Protein AF-A0AAV4BTM7-F1 (afdb_monomer_lite)

Foldseek 3Di:
DCPQDPLLVLLVVLLVLLLVLVLVCCVVVVPFPDDDPDDPVVSVVSSVVSNVVSVVLSVLLVVLSVLLALVSLVVNLVSLVVVLVVVVVCLPPVDPDPVVSVVVCVSCVSNNVSSVCSNVSSVVSSVVNVVVVRHHRPPPPVPVCPVVNVCVRPVVVVVCVVPPDPPPDD

Organism: NCBI:txid259542

InterPro domains:
  IPR026612 Receptor for retinol uptake STRA6-like [PF14752] (6-166)

Secondary structure (DSSP, 8-state):
--TTSHHHHHHHHHHHHHHHHHHHHHHHH---SS---S-HHHHHHHHHHHHHHHHHHTHHHHHHHHH--HHHHHHHHHHHHHHHHHHHHHHHHS-SSHHHHHHHHHHHHHHHHHHHHHHHHHHHHHHHHHHTT--S----------HHHHHHSHHHHHHHHHSSPP----

Radius of gyration: 22.09 Å; chains: 1; bounding box: 47×49×72 Å

Structure (mmCIF, N/CA/C/O backbone):
data_AF-A0AAV4BTM7-F1
#
_entry.id   AF-A0AAV4BTM7-F1
#
loop_
_atom_site.group_PDB
_atom_site.id
_atom_site.type_symbol
_atom_site.label_atom_id
_atom_site.label_alt_id
_atom_site.label_comp_id
_atom_site.label_asym_id
_atom_site.label_entity_id
_atom_site.label_seq_id
_atom_site.pdbx_PDB_ins_code
_atom_site.Cartn_x
_atom_site.Cartn_y
_atom_site.Cartn_z
_atom_site.occupancy
_atom_site.B_iso_or_equiv
_atom_site.auth_seq_id
_atom_site.auth_comp_id
_atom_site.auth_asym_id
_atom_site.auth_atom_id
_atom_site.pdbx_PDB_model_num
ATOM 1 N N . MET A 1 1 ? -1.076 6.261 -17.093 1.00 41.44 1 MET A N 1
ATOM 2 C CA . MET A 1 1 ? -1.612 5.290 -16.108 1.00 41.44 1 MET A CA 1
ATOM 3 C C . MET A 1 1 ? -1.362 3.891 -16.656 1.00 41.44 1 MET A C 1
ATOM 5 O O . MET A 1 1 ? -2.222 3.351 -17.338 1.00 41.44 1 MET A O 1
ATOM 9 N N . ASP A 1 2 ? -0.178 3.323 -16.411 1.00 44.19 2 ASP A N 1
ATOM 10 C CA . ASP A 1 2 ? 0.209 2.024 -16.981 1.00 44.19 2 ASP A CA 1
ATOM 11 C C . ASP A 1 2 ? -0.218 0.853 -16.081 1.00 44.19 2 ASP A C 1
ATOM 13 O O . ASP A 1 2 ? 0.552 0.221 -15.354 1.00 44.19 2 ASP A O 1
ATOM 17 N N . THR A 1 3 ? -1.516 0.552 -16.118 1.00 52.94 3 THR A N 1
ATOM 18 C CA . THR A 1 3 ? -2.104 -0.639 -15.475 1.00 52.94 3 THR A CA 1
ATOM 19 C C . THR A 1 3 ? -1.844 -1.924 -16.271 1.00 52.94 3 THR A C 1
ATOM 21 O O . THR A 1 3 ? -2.384 -2.986 -15.953 1.00 52.94 3 THR A O 1
ATOM 24 N N . LEU A 1 4 ? -1.044 -1.860 -17.336 1.00 54.12 4 LEU A N 1
ATOM 25 C CA . LEU A 1 4 ? -0.891 -2.947 -18.298 1.00 54.12 4 LEU A CA 1
ATOM 26 C C . LEU A 1 4 ? 0.015 -4.083 -17.796 1.00 54.12 4 LEU A C 1
ATOM 28 O O . LEU A 1 4 ? -0.171 -5.227 -18.211 1.00 54.12 4 LEU A O 1
ATOM 32 N N . THR A 1 5 ? 0.918 -3.832 -16.842 1.00 64.12 5 THR A N 1
ATOM 33 C CA . THR A 1 5 ? 1.805 -4.872 -16.295 1.00 64.12 5 THR A CA 1
ATOM 34 C C . THR A 1 5 ? 1.173 -5.636 -15.124 1.00 64.12 5 THR A C 1
ATOM 36 O O . THR A 1 5 ? 0.574 -5.077 -14.208 1.00 64.12 5 THR A O 1
ATOM 39 N N . ARG A 1 6 ? 1.313 -6.971 -15.118 1.00 66.69 6 ARG A N 1
ATOM 40 C CA . ARG A 1 6 ? 0.716 -7.854 -14.091 1.00 66.69 6 ARG A CA 1
ATOM 41 C C . ARG A 1 6 ? 1.166 -7.501 -12.670 1.00 66.69 6 ARG A C 1
ATOM 43 O O . ARG A 1 6 ? 0.379 -7.597 -11.733 1.00 66.69 6 ARG A O 1
ATOM 50 N N . SER A 1 7 ? 2.419 -7.083 -12.513 1.00 66.44 7 SER A N 1
ATOM 51 C CA . SER A 1 7 ? 2.976 -6.684 -11.223 1.00 66.44 7 SER A CA 1
ATOM 52 C C . SER A 1 7 ? 2.375 -5.365 -10.725 1.00 66.44 7 SER A C 1
ATOM 54 O O . SER A 1 7 ? 2.068 -5.257 -9.536 1.00 66.44 7 SER A O 1
ATOM 56 N N . SER A 1 8 ? 2.148 -4.375 -11.601 1.00 70.00 8 SER A N 1
ATOM 57 C CA . SER A 1 8 ? 1.532 -3.106 -11.201 1.00 70.00 8 SER A CA 1
ATOM 58 C C . SER A 1 8 ? 0.101 -3.327 -10.713 1.00 70.00 8 SER A C 1
ATOM 60 O O . SER A 1 8 ? -0.246 -2.831 -9.643 1.00 70.00 8 SER A O 1
ATOM 62 N N . ARG A 1 9 ? -0.680 -4.178 -11.396 1.00 79.00 9 ARG A N 1
ATOM 63 C CA . ARG A 1 9 ? -2.049 -4.550 -10.987 1.00 79.00 9 ARG A CA 1
ATOM 64 C C . ARG A 1 9 ? -2.121 -5.110 -9.570 1.00 79.00 9 ARG A C 1
ATOM 66 O O . ARG A 1 9 ? -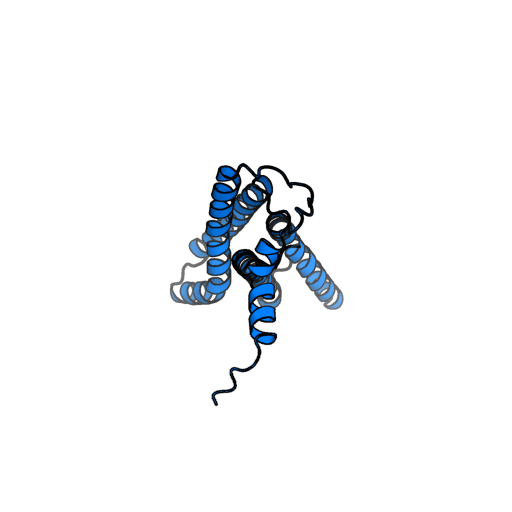2.969 -4.674 -8.804 1.00 79.00 9 ARG A O 1
ATOM 73 N N . ILE A 1 10 ? -1.224 -6.030 -9.205 1.00 80.81 10 ILE A N 1
ATOM 74 C CA . ILE A 1 10 ? -1.226 -6.629 -7.860 1.00 80.81 10 ILE A CA 1
ATOM 75 C C . ILE A 1 10 ? -0.907 -5.566 -6.804 1.00 80.81 10 ILE A C 1
ATOM 77 O O . ILE A 1 10 ? -1.611 -5.478 -5.803 1.00 80.81 10 ILE A O 1
ATOM 81 N N . SER A 1 11 ? 0.087 -4.704 -7.043 1.00 80.69 11 SER A N 1
ATOM 82 C CA . SER A 1 11 ? 0.397 -3.602 -6.119 1.00 80.69 11 SER A CA 1
ATOM 83 C C . SER A 1 11 ? -0.777 -2.637 -5.949 1.00 80.69 11 SER A C 1
ATOM 85 O O . SER A 1 11 ? -1.060 -2.222 -4.828 1.00 80.69 11 SER A O 1
ATOM 87 N N . TYR A 1 12 ? -1.495 -2.319 -7.031 1.00 82.31 12 TYR A N 1
ATOM 88 C CA . TYR A 1 12 ? -2.710 -1.508 -6.955 1.00 82.31 12 TYR A CA 1
ATOM 89 C C . TYR A 1 12 ? -3.827 -2.214 -6.184 1.00 82.31 12 TYR A C 1
ATOM 91 O O . TYR A 1 12 ? -4.422 -1.597 -5.307 1.00 82.31 12 TYR A O 1
ATOM 99 N N . CYS A 1 13 ? -4.081 -3.501 -6.441 1.00 84.69 13 CYS A N 1
ATOM 100 C CA . CYS A 1 13 ? -5.056 -4.286 -5.680 1.00 84.69 13 CYS A CA 1
ATOM 101 C C . CYS A 1 13 ? -4.723 -4.309 -4.183 1.00 84.69 13 CYS A C 1
ATOM 103 O O . CYS A 1 13 ? -5.618 -4.132 -3.364 1.00 84.69 13 CYS A O 1
ATOM 105 N N . CYS A 1 14 ? -3.450 -4.469 -3.814 1.00 84.12 14 CYS A N 1
ATOM 106 C CA . CYS A 1 14 ? -3.021 -4.435 -2.417 1.00 84.12 14 CYS A CA 1
ATOM 107 C C . CYS A 1 14 ? -3.209 -3.047 -1.785 1.00 84.12 14 CYS A C 1
ATOM 109 O O . CYS A 1 14 ? -3.710 -2.960 -0.667 1.00 84.12 14 CYS A O 1
ATOM 111 N N . ALA A 1 15 ? -2.884 -1.961 -2.494 1.00 83.69 15 ALA A N 1
ATOM 112 C CA . ALA A 1 15 ? -3.117 -0.598 -2.006 1.00 83.69 15 ALA A CA 1
ATOM 113 C C . ALA A 1 15 ? -4.620 -0.281 -1.834 1.00 83.69 15 ALA A C 1
ATOM 115 O O . ALA A 1 15 ? -5.028 0.320 -0.836 1.00 83.69 15 ALA A O 1
ATOM 116 N N . PHE A 1 16 ? -5.467 -0.745 -2.760 1.00 85.75 16 PHE A N 1
ATOM 117 C CA . PHE A 1 16 ? -6.926 -0.658 -2.633 1.00 85.75 16 PHE A CA 1
ATOM 118 C C . PHE A 1 16 ? -7.476 -1.532 -1.495 1.00 85.75 16 PHE A C 1
ATOM 120 O O . PHE A 1 16 ? -8.375 -1.116 -0.771 1.00 85.75 16 PHE A O 1
ATOM 127 N N . GLY A 1 17 ? -6.918 -2.724 -1.284 1.00 85.44 17 GLY A N 1
ATOM 128 C CA . GLY A 1 17 ? -7.291 -3.589 -0.163 1.00 85.44 17 GLY A CA 1
ATOM 129 C C . GLY A 1 17 ? -6.972 -2.956 1.195 1.00 85.44 17 GLY A C 1
ATOM 130 O O . GLY A 1 17 ? -7.818 -2.954 2.090 1.00 85.44 17 GLY A O 1
ATOM 131 N N . ALA A 1 18 ? -5.787 -2.353 1.330 1.00 82.44 18 ALA A N 1
ATOM 132 C CA . ALA A 1 18 ? -5.369 -1.671 2.554 1.00 82.44 18 ALA A CA 1
ATOM 133 C C . ALA A 1 18 ? -6.276 -0.472 2.888 1.00 82.44 18 ALA A C 1
ATOM 135 O O . ALA A 1 18 ? -6.694 -0.303 4.034 1.00 82.44 18 ALA A O 1
ATOM 136 N N . THR A 1 19 ? -6.633 0.328 1.879 1.00 83.12 19 THR A N 1
ATOM 137 C CA . THR A 1 19 ? -7.549 1.472 2.039 1.00 83.12 19 THR A CA 1
ATOM 138 C C . THR A 1 19 ? -8.966 1.049 2.392 1.00 83.12 19 THR A C 1
ATOM 140 O O . THR A 1 19 ? -9.550 1.604 3.322 1.00 83.12 19 THR A O 1
ATOM 143 N N . ALA A 1 20 ? -9.511 0.043 1.706 1.00 82.56 20 ALA A N 1
ATOM 144 C CA . ALA A 1 20 ? -10.846 -0.477 1.988 1.00 82.56 20 ALA A CA 1
ATOM 145 C C . ALA A 1 20 ? -10.962 -0.996 3.428 1.00 82.56 20 ALA A C 1
ATOM 147 O O . ALA A 1 20 ? -11.962 -0.750 4.103 1.00 82.56 20 ALA A O 1
ATOM 148 N N . PHE A 1 21 ? -9.919 -1.657 3.935 1.00 79.00 21 PHE A N 1
ATOM 149 C CA . PHE A 1 21 ? -9.900 -2.123 5.317 1.00 79.00 21 PHE A CA 1
ATOM 150 C C . PHE A 1 21 ? -9.843 -0.980 6.339 1.00 79.00 21 PHE A C 1
ATOM 152 O O . PHE A 1 21 ? -10.457 -1.057 7.405 1.00 79.00 21 PHE A O 1
ATOM 159 N N . LEU A 1 22 ? -9.137 0.106 6.020 1.00 76.50 22 LEU A N 1
ATOM 160 C CA . LEU A 1 22 ? -9.112 1.286 6.875 1.00 76.50 22 LEU A CA 1
ATOM 161 C C . LEU A 1 22 ? -10.500 1.946 6.943 1.00 76.50 22 LEU A C 1
ATOM 163 O O . LEU A 1 22 ? -10.976 2.240 8.038 1.00 76.50 22 LEU A O 1
ATOM 167 N N . VAL A 1 23 ? -11.193 2.069 5.806 1.00 75.75 23 VAL A N 1
ATOM 168 C CA . VAL A 1 23 ? -12.594 2.530 5.742 1.00 75.75 23 VAL A CA 1
ATOM 169 C C . VAL A 1 23 ? -13.521 1.612 6.542 1.00 75.75 23 VAL A C 1
ATOM 171 O O . VAL A 1 23 ? -14.345 2.100 7.311 1.00 75.75 23 VAL A O 1
ATOM 174 N N . TYR A 1 24 ? -13.358 0.292 6.423 1.00 76.75 24 TYR A N 1
ATOM 175 C CA . TYR A 1 24 ? -14.111 -0.688 7.208 1.00 76.75 24 TYR A CA 1
ATOM 176 C C . TYR A 1 24 ? -13.948 -0.455 8.719 1.00 76.75 24 TYR A C 1
ATOM 178 O O . TYR A 1 24 ? -14.942 -0.415 9.444 1.00 76.75 24 TYR A O 1
ATOM 186 N N . LYS A 1 25 ? -12.713 -0.238 9.200 1.00 69.94 25 LYS A N 1
ATOM 187 C CA . LYS A 1 25 ? -12.455 0.077 10.616 1.00 69.94 25 LYS A CA 1
ATOM 188 C C . LYS A 1 25 ? -13.154 1.363 11.055 1.00 69.94 25 LYS A C 1
ATOM 190 O O . LYS A 1 25 ? -13.673 1.410 12.160 1.00 69.94 25 LYS A O 1
ATOM 195 N N . ILE A 1 26 ? -13.197 2.390 10.211 1.00 68.75 26 ILE A N 1
ATOM 196 C CA . ILE A 1 26 ? -13.848 3.666 10.546 1.00 68.75 26 ILE A CA 1
ATOM 197 C C . ILE A 1 26 ? -15.367 3.509 10.613 1.00 68.75 26 ILE A C 1
ATOM 199 O O . ILE A 1 26 ? -15.982 3.974 11.568 1.00 68.75 26 ILE A O 1
ATOM 203 N N . LEU A 1 27 ? -15.966 2.828 9.631 1.00 68.38 27 LEU A N 1
ATOM 204 C CA . LEU A 1 27 ? -17.416 2.645 9.561 1.00 68.38 27 LEU A CA 1
ATOM 205 C C . LEU A 1 27 ? -17.953 1.755 10.687 1.00 68.38 27 LEU A C 1
ATOM 207 O O . LEU A 1 27 ? -19.029 2.033 11.209 1.00 68.38 27 LEU A O 1
ATOM 211 N N . LEU A 1 28 ? -17.219 0.704 11.067 1.00 69.50 28 LEU A N 1
ATOM 212 C CA . LEU A 1 28 ? -17.695 -0.274 12.052 1.00 69.50 28 LEU A CA 1
ATOM 213 C C . LEU A 1 28 ? -17.167 -0.056 13.470 1.00 69.50 28 LEU A C 1
ATOM 215 O O . LEU A 1 28 ? -17.893 -0.347 14.413 1.00 69.50 28 LEU A O 1
ATOM 219 N N . GLU A 1 29 ? -15.945 0.457 13.652 1.00 65.69 29 GLU A N 1
ATOM 220 C CA . GLU A 1 29 ? -15.436 0.811 14.990 1.00 65.69 29 GLU A CA 1
ATOM 221 C C . GLU A 1 29 ? -15.760 2.270 15.377 1.00 65.69 29 GLU A C 1
ATOM 223 O O . GLU A 1 29 ? -15.339 2.704 16.446 1.00 65.69 29 GLU A O 1
ATOM 228 N N . GLN A 1 30 ? -16.465 3.033 14.522 1.00 63.31 30 GLN A N 1
ATOM 229 C CA . GLN A 1 30 ? -16.848 4.446 14.726 1.00 63.31 30 GLN A CA 1
ATOM 230 C C . GLN A 1 30 ? -15.698 5.359 15.188 1.00 63.31 30 GLN A C 1
ATOM 232 O O . GLN A 1 30 ? -15.882 6.324 15.929 1.00 63.31 30 GLN A O 1
ATOM 237 N N . LYS A 1 31 ? -14.475 5.077 14.732 1.00 62.84 31 LYS A N 1
ATOM 238 C CA . LYS A 1 31 ? -13.313 5.935 14.986 1.00 62.84 31 LYS A CA 1
ATOM 239 C C . LYS A 1 31 ? -13.324 7.098 14.005 1.00 62.84 31 LYS A C 1
ATOM 241 O O . LYS A 1 31 ? -12.677 7.045 12.960 1.00 62.84 31 LYS A O 1
ATOM 246 N N . PHE A 1 32 ? -14.097 8.127 14.328 1.00 65.19 32 PHE A N 1
ATOM 247 C CA . PHE A 1 32 ? -14.138 9.353 13.542 1.00 65.19 32 PHE A CA 1
ATOM 248 C C . PHE A 1 32 ? -12.834 10.141 13.703 1.00 65.19 32 PHE A C 1
ATOM 250 O O . PHE A 1 32 ? -12.234 10.179 14.775 1.00 65.19 32 PHE A O 1
ATOM 257 N N . ALA A 1 33 ? -12.404 10.805 12.628 1.00 61.97 33 ALA A N 1
ATOM 258 C CA . ALA A 1 33 ? -11.255 11.714 12.674 1.00 61.97 33 ALA A CA 1
ATOM 259 C C . ALA A 1 33 ? -11.522 12.947 13.561 1.00 61.97 33 ALA A C 1
ATOM 261 O O . ALA A 1 33 ? -10.588 13.582 14.041 1.00 61.97 33 ALA A O 1
ATOM 262 N N . ILE A 1 34 ? -12.800 13.287 13.754 1.00 70.81 34 ILE A N 1
ATOM 263 C CA . ILE A 1 34 ? -13.274 14.425 14.536 1.00 70.81 34 ILE A CA 1
ATOM 264 C C . ILE A 1 34 ? -14.312 13.883 15.518 1.00 70.81 34 ILE A C 1
ATOM 266 O O . ILE A 1 34 ? -15.348 13.372 15.094 1.00 70.81 34 ILE A O 1
ATOM 270 N N . ASN A 1 35 ? -14.033 13.986 16.818 1.00 67.94 35 ASN A N 1
ATOM 271 C CA . ASN A 1 35 ? -15.007 13.641 17.851 1.00 67.94 35 ASN A CA 1
ATOM 272 C C . ASN A 1 35 ? -16.055 14.753 17.934 1.00 67.94 35 ASN A C 1
ATOM 274 O O . ASN A 1 35 ? -15.715 15.913 18.168 1.00 67.94 35 ASN A O 1
ATOM 278 N N . TYR A 1 36 ? -17.317 14.398 17.702 1.00 71.56 36 TYR A N 1
ATOM 279 C CA . TYR A 1 36 ? -18.436 15.332 17.707 1.00 71.56 36 TYR A CA 1
ATOM 280 C C . TYR A 1 36 ? -19.657 14.708 18.386 1.00 71.56 36 TYR A C 1
ATOM 282 O O . TYR A 1 36 ? -20.283 13.791 17.852 1.00 71.56 36 TYR A O 1
ATOM 290 N N . ASP A 1 37 ? -20.014 15.260 19.543 1.00 72.00 37 ASP A N 1
ATOM 291 C CA . ASP A 1 37 ? -21.131 14.810 20.389 1.00 72.00 37 ASP A CA 1
ATOM 292 C C . ASP A 1 37 ? -22.433 15.595 20.139 1.00 72.00 37 ASP A C 1
ATOM 294 O O . ASP A 1 37 ? -23.288 15.717 21.013 1.00 72.00 37 ASP A O 1
ATOM 298 N N . GLY A 1 38 ? -22.586 16.189 18.953 1.00 77.19 38 GLY A N 1
ATOM 299 C CA . GLY A 1 38 ? -23.786 16.947 18.595 1.00 77.19 38 GLY A CA 1
ATOM 300 C C . GLY A 1 38 ? -24.887 16.106 17.926 1.00 77.19 38 GLY A C 1
ATOM 301 O O . GLY A 1 38 ? -24.871 14.876 17.980 1.00 77.19 38 GLY A O 1
ATOM 302 N N . PRO A 1 39 ? -25.870 16.758 17.276 1.00 82.88 39 PRO A N 1
ATOM 303 C CA . PRO A 1 39 ? -27.027 16.084 16.691 1.00 82.88 39 PRO A CA 1
ATOM 304 C C . PRO A 1 39 ? -26.652 15.102 15.565 1.00 82.88 39 PRO A C 1
ATOM 306 O O . PRO A 1 39 ? -25.709 15.320 14.801 1.00 82.88 39 PRO A O 1
ATOM 309 N N . VAL A 1 40 ? -27.459 14.042 15.428 1.00 77.06 40 VAL A N 1
ATOM 310 C CA . VAL A 1 40 ? -27.212 12.867 14.562 1.00 77.06 40 VAL A CA 1
ATOM 311 C C . VAL A 1 40 ? -26.973 13.232 13.088 1.00 77.06 40 VAL A C 1
ATOM 313 O O . VAL A 1 40 ? -26.152 12.611 12.413 1.00 77.06 40 VAL A O 1
ATOM 316 N N . SER A 1 41 ? -27.634 14.275 12.577 1.00 79.19 41 SER A N 1
ATOM 317 C CA . SER A 1 41 ? -27.442 14.745 11.198 1.00 79.19 41 SER A CA 1
ATOM 318 C C . SER A 1 41 ? -26.011 15.230 10.937 1.00 79.19 41 SER A C 1
ATOM 320 O O . SER A 1 41 ? -25.421 14.896 9.910 1.00 79.19 41 SER A O 1
ATOM 322 N N . LEU A 1 42 ? -25.401 15.944 11.886 1.00 79.56 42 LEU A N 1
ATOM 323 C CA . LEU A 1 42 ? -24.019 16.413 11.766 1.00 79.56 42 LEU A CA 1
ATOM 324 C C . LEU A 1 42 ? -23.006 15.282 11.964 1.00 79.56 42 LEU A C 1
ATOM 326 O O . LEU A 1 42 ? -21.984 15.270 11.281 1.00 79.56 42 LEU A O 1
ATOM 330 N N . GLN A 1 43 ? -23.312 14.282 12.796 1.00 77.00 43 GLN A N 1
ATOM 331 C CA . GLN A 1 43 ? -22.470 13.085 12.919 1.00 77.00 43 GLN A CA 1
ATOM 332 C C . GLN A 1 43 ? -22.347 12.326 11.593 1.00 77.00 43 GLN A C 1
ATOM 334 O O . GLN A 1 43 ? -21.245 11.933 11.214 1.00 77.00 43 GLN A O 1
ATOM 339 N N . THR A 1 44 ? -23.441 12.174 10.837 1.00 80.75 44 THR A N 1
ATOM 340 C CA . THR A 1 44 ? -23.369 11.522 9.515 1.00 80.75 44 THR A CA 1
ATOM 341 C C . THR A 1 44 ? -22.528 12.308 8.510 1.00 80.75 44 THR A C 1
ATOM 343 O O . THR A 1 44 ? -21.771 11.715 7.743 1.00 80.75 44 THR A O 1
ATOM 346 N N . LEU A 1 45 ? -22.585 13.642 8.548 1.00 83.25 45 LEU A N 1
ATOM 347 C CA . LEU A 1 45 ? -21.762 14.488 7.685 1.00 83.25 45 LEU A CA 1
ATOM 348 C C . LEU A 1 45 ? -20.276 14.361 8.049 1.00 83.25 45 LEU A C 1
ATOM 350 O O . LEU A 1 45 ? -19.429 14.224 7.167 1.00 83.25 45 LEU A O 1
ATOM 354 N N . ILE A 1 46 ? -19.958 14.322 9.343 1.00 81.94 46 ILE A N 1
ATOM 355 C CA . ILE A 1 46 ? -18.592 14.120 9.842 1.00 81.94 46 ILE A CA 1
ATOM 356 C C . ILE A 1 46 ? -18.068 12.731 9.476 1.00 81.94 46 ILE A C 1
ATOM 358 O O . ILE A 1 46 ? -16.906 12.608 9.093 1.00 81.94 46 ILE A O 1
ATOM 362 N N . ALA A 1 47 ? -18.914 11.699 9.506 1.00 77.94 47 ALA A N 1
ATOM 363 C CA . ALA A 1 47 ? -18.555 10.367 9.031 1.00 77.94 47 ALA A CA 1
ATOM 364 C C . ALA A 1 47 ? -18.115 10.400 7.557 1.00 77.94 47 ALA A C 1
ATOM 366 O O . ALA A 1 47 ? -17.032 9.912 7.227 1.00 77.94 47 ALA A O 1
ATOM 367 N N . ILE A 1 48 ? -18.892 11.056 6.689 1.00 82.38 48 ILE A N 1
ATOM 368 C CA . ILE A 1 48 ? -18.565 11.216 5.264 1.00 82.38 48 ILE A CA 1
ATOM 369 C C . ILE A 1 48 ? -17.247 11.983 5.085 1.00 82.38 48 ILE A C 1
ATOM 371 O O . ILE A 1 48 ? -16.359 11.529 4.365 1.00 82.38 48 ILE A O 1
ATOM 375 N N . VAL A 1 49 ? -17.073 13.115 5.774 1.00 84.62 49 VAL A N 1
ATOM 376 C CA . VAL A 1 49 ? -15.836 13.913 5.701 1.00 84.62 49 VAL A CA 1
ATOM 377 C C . VAL A 1 49 ? -14.630 13.115 6.197 1.00 84.62 49 VAL A C 1
ATOM 379 O O . VAL A 1 49 ? -13.578 13.127 5.560 1.00 84.62 49 VAL A O 1
ATOM 382 N N . SER A 1 50 ? -14.781 12.367 7.292 1.00 81.25 50 SER A N 1
ATOM 383 C CA . SER A 1 50 ? -13.715 11.512 7.815 1.00 81.25 50 SER A CA 1
ATOM 384 C C . SER A 1 50 ? -13.283 10.469 6.782 1.00 81.25 50 SER A C 1
ATOM 386 O O . SER A 1 50 ? -12.088 10.294 6.559 1.00 81.25 50 SER A O 1
ATOM 388 N N . MET A 1 51 ? -14.229 9.866 6.054 1.00 78.75 51 MET A N 1
ATOM 389 C CA . MET A 1 51 ? -13.938 8.905 4.991 1.00 78.75 51 MET A CA 1
ATOM 390 C C . MET A 1 51 ? -13.094 9.523 3.866 1.00 78.75 51 MET A C 1
ATOM 392 O O . MET A 1 51 ? -12.139 8.894 3.409 1.00 78.75 51 MET A O 1
ATOM 396 N N . PHE A 1 52 ? -13.378 10.768 3.468 1.00 83.62 52 PHE A N 1
ATOM 397 C CA . PHE A 1 52 ? -12.548 11.497 2.503 1.00 83.62 52 PHE A CA 1
ATOM 398 C C . PHE A 1 52 ? -11.147 11.791 3.037 1.00 83.62 52 PHE A C 1
ATOM 400 O O . PHE A 1 52 ? -10.171 11.563 2.324 1.00 83.62 52 PHE A O 1
ATOM 407 N N . ILE A 1 53 ? -11.028 12.255 4.285 1.00 83.38 53 ILE A N 1
ATOM 408 C CA . ILE A 1 53 ? -9.730 12.544 4.914 1.00 83.38 53 ILE A CA 1
ATOM 409 C C . ILE A 1 53 ? -8.860 11.288 4.913 1.00 83.38 53 ILE A C 1
ATOM 411 O O . ILE A 1 53 ? -7.724 11.315 4.447 1.00 83.38 53 ILE A O 1
ATOM 415 N N . TYR A 1 54 ? -9.409 10.161 5.356 1.00 78.50 54 TYR A N 1
ATOM 416 C CA . TYR A 1 54 ? -8.690 8.895 5.387 1.00 78.50 54 TYR A CA 1
ATOM 417 C C . TYR A 1 54 ? -8.387 8.331 3.991 1.00 78.50 54 TYR A C 1
ATOM 419 O O . TYR A 1 54 ? -7.324 7.745 3.788 1.00 78.50 54 TYR A O 1
ATOM 427 N N . GLY A 1 55 ? -9.265 8.551 3.008 1.00 77.50 55 GLY A N 1
ATOM 428 C CA . GLY A 1 55 ? -8.983 8.241 1.605 1.00 77.50 55 GLY A CA 1
ATOM 429 C C . GLY A 1 55 ? -7.806 9.053 1.051 1.00 77.50 55 GLY A C 1
ATOM 430 O O . GLY A 1 55 ? -6.939 8.503 0.370 1.00 77.50 55 GLY A O 1
ATOM 431 N N . MET A 1 56 ? -7.717 10.339 1.408 1.00 83.12 56 MET A N 1
ATOM 432 C CA . MET A 1 56 ? -6.603 11.211 1.018 1.00 83.12 56 MET A CA 1
ATOM 433 C C . MET A 1 56 ? -5.271 10.787 1.643 1.00 83.12 56 MET A C 1
ATOM 435 O O . MET A 1 56 ? -4.233 10.955 1.010 1.00 83.12 56 MET A O 1
ATOM 439 N N . VAL A 1 57 ? -5.276 10.174 2.830 1.00 83.62 57 VAL A N 1
ATOM 440 C CA . VAL A 1 57 ? -4.047 9.673 3.471 1.00 83.62 57 VAL A CA 1
ATOM 441 C C . VAL A 1 57 ? -3.333 8.634 2.598 1.00 83.62 57 VAL A C 1
ATOM 443 O O . VAL A 1 57 ? -2.113 8.625 2.540 1.00 83.62 57 VAL A O 1
ATOM 446 N N . PHE A 1 58 ? -4.045 7.794 1.843 1.00 81.94 58 PHE A N 1
ATOM 447 C CA . PHE A 1 58 ? -3.402 6.817 0.950 1.00 81.94 58 PHE A CA 1
ATOM 448 C C . PHE A 1 58 ? -3.098 7.343 -0.457 1.00 81.94 58 PHE A C 1
ATOM 450 O O . PHE A 1 58 ? -2.425 6.661 -1.235 1.00 81.94 58 PHE A O 1
ATOM 457 N N . PHE A 1 59 ? -3.531 8.560 -0.790 1.00 84.81 59 PHE A N 1
ATOM 458 C CA . PHE A 1 59 ? -3.261 9.179 -2.087 1.00 84.81 59 PHE A CA 1
ATOM 459 C C . PHE A 1 59 ? -1.764 9.205 -2.459 1.00 84.81 59 PHE A C 1
ATOM 461 O O . PHE A 1 59 ? -1.441 8.827 -3.590 1.00 84.81 59 PHE A O 1
ATOM 468 N N . PRO A 1 60 ? -0.822 9.538 -1.549 1.00 84.88 60 PRO A N 1
ATOM 469 C CA . PRO A 1 60 ? 0.606 9.520 -1.857 1.00 84.88 60 PRO A CA 1
ATOM 470 C C . PRO A 1 60 ? 1.111 8.145 -2.304 1.00 84.88 60 PRO A C 1
ATOM 472 O O . PRO A 1 60 ? 1.947 8.069 -3.202 1.00 84.88 60 PRO A O 1
ATOM 475 N N . VAL A 1 61 ? 0.579 7.050 -1.746 1.00 84.50 61 VAL A N 1
ATOM 476 C CA . VAL A 1 61 ? 0.951 5.681 -2.148 1.00 84.50 61 VAL A CA 1
ATOM 477 C C . VAL A 1 61 ? 0.533 5.416 -3.591 1.00 84.50 61 VAL A C 1
ATOM 479 O O . VAL A 1 61 ? 1.327 4.914 -4.388 1.00 84.50 61 VAL A O 1
ATOM 482 N N . PHE A 1 62 ? -0.693 5.798 -3.955 1.00 84.94 62 PHE A N 1
ATOM 483 C CA . PHE A 1 62 ? -1.188 5.649 -5.324 1.00 84.94 62 PHE A CA 1
ATOM 484 C C . PHE A 1 62 ? -0.425 6.525 -6.318 1.00 84.94 62 PHE A C 1
ATOM 486 O O . PHE A 1 62 ? -0.094 6.055 -7.408 1.00 84.94 62 PHE A O 1
ATOM 493 N N . ALA A 1 63 ? -0.096 7.760 -5.934 1.00 85.12 63 ALA A N 1
ATOM 494 C CA . ALA A 1 63 ? 0.714 8.661 -6.745 1.00 85.12 63 ALA A CA 1
ATOM 495 C C . ALA A 1 63 ? 2.123 8.089 -6.978 1.00 85.12 63 ALA A C 1
ATOM 497 O O . ALA A 1 63 ? 2.619 8.099 -8.105 1.00 85.12 63 ALA A O 1
ATOM 498 N N . CYS A 1 64 ? 2.735 7.508 -5.941 1.00 84.81 64 CYS A N 1
ATOM 499 C CA . CYS A 1 64 ? 4.048 6.878 -6.039 1.00 84.81 64 CYS A CA 1
ATOM 500 C C . CYS A 1 64 ? 4.051 5.654 -6.966 1.00 84.81 64 CYS A C 1
ATOM 502 O O . CYS A 1 64 ? 4.982 5.475 -7.751 1.00 84.81 64 CYS A O 1
ATOM 504 N N . LEU A 1 65 ? 2.996 4.834 -6.916 1.00 81.44 65 LEU A N 1
ATOM 505 C CA . LEU A 1 65 ? 2.809 3.715 -7.843 1.00 81.44 65 LEU A CA 1
ATOM 506 C C . LEU A 1 65 ? 2.580 4.191 -9.287 1.00 81.44 65 LEU A C 1
ATOM 508 O O . LEU A 1 65 ? 3.045 3.539 -10.218 1.00 81.44 65 LEU A O 1
ATOM 512 N N . ALA A 1 66 ? 1.893 5.321 -9.477 1.00 81.00 66 ALA A N 1
ATOM 513 C CA . ALA A 1 66 ? 1.560 5.846 -10.800 1.00 81.00 66 ALA A CA 1
ATOM 514 C C . ALA A 1 66 ? 2.763 6.460 -11.523 1.00 81.00 66 ALA A C 1
ATOM 516 O O . ALA A 1 66 ? 2.938 6.215 -12.713 1.00 81.00 66 ALA A O 1
ATOM 517 N N . LEU A 1 67 ? 3.602 7.222 -10.814 1.00 79.00 67 LEU A N 1
ATOM 518 C CA . LEU A 1 67 ? 4.760 7.898 -11.409 1.00 79.00 67 LEU A CA 1
ATOM 519 C C . LEU A 1 67 ? 5.873 6.929 -11.844 1.00 79.00 67 LEU A C 1
ATOM 521 O O . LEU A 1 67 ? 6.706 7.302 -12.664 1.00 79.00 67 LEU A O 1
ATOM 525 N N . SER A 1 68 ? 5.909 5.712 -11.282 1.00 74.12 68 SER A N 1
ATOM 526 C CA . SER A 1 68 ? 6.847 4.631 -11.640 1.00 74.12 68 SER A CA 1
ATOM 527 C C . SER A 1 68 ? 8.324 5.054 -11.760 1.00 74.12 68 SER A C 1
ATOM 529 O O . SER A 1 68 ? 9.074 4.508 -12.569 1.00 74.12 68 SER A O 1
ATOM 531 N N . SER A 1 69 ? 8.759 6.015 -10.941 1.00 77.81 69 SER A N 1
ATOM 532 C CA . SER A 1 69 ? 10.150 6.481 -10.873 1.00 77.81 69 SER A CA 1
ATOM 533 C C . SER A 1 69 ? 10.861 5.911 -9.643 1.00 77.81 69 SER A C 1
ATOM 535 O O . SER A 1 69 ? 10.209 5.561 -8.655 1.00 77.81 69 SER A O 1
ATOM 537 N N . ALA A 1 70 ? 12.198 5.848 -9.661 1.00 75.62 70 ALA A N 1
ATOM 538 C CA . ALA A 1 70 ? 12.954 5.415 -8.484 1.00 75.62 70 ALA A CA 1
ATOM 539 C C . ALA A 1 70 ? 12.631 6.293 -7.260 1.00 75.62 70 ALA A C 1
ATOM 541 O O . ALA A 1 70 ? 12.327 5.773 -6.192 1.00 75.62 70 ALA A O 1
ATOM 542 N N . PHE A 1 71 ? 12.590 7.619 -7.411 1.00 80.88 71 PHE A N 1
ATOM 543 C CA . PHE A 1 71 ? 12.261 8.510 -6.294 1.00 80.88 71 PHE A CA 1
ATOM 544 C C . PHE A 1 71 ? 10.855 8.249 -5.728 1.00 80.88 71 PHE A C 1
ATOM 546 O O . PHE A 1 71 ? 10.669 8.173 -4.514 1.00 80.88 71 PHE A O 1
ATOM 553 N N . SER A 1 72 ? 9.879 8.016 -6.608 1.00 83.31 72 SER A N 1
ATOM 554 C CA . SER A 1 72 ? 8.509 7.671 -6.220 1.00 83.31 72 SER A CA 1
ATOM 555 C C . SER A 1 72 ? 8.429 6.340 -5.475 1.00 83.31 72 SER A C 1
ATOM 557 O O . SER A 1 72 ? 7.759 6.262 -4.449 1.00 83.31 72 SER A O 1
ATOM 559 N N . PHE A 1 73 ? 9.137 5.301 -5.924 1.00 82.62 73 PHE A N 1
ATOM 560 C CA . PHE A 1 73 ? 9.170 4.027 -5.201 1.00 82.62 73 PHE A CA 1
ATOM 561 C C . PHE A 1 73 ? 9.870 4.142 -3.842 1.00 82.62 73 PHE A C 1
ATOM 563 O O . PHE A 1 73 ? 9.418 3.517 -2.885 1.00 82.62 73 PHE A O 1
ATOM 570 N N . GLY A 1 74 ? 10.911 4.973 -3.729 1.00 84.44 74 GLY A N 1
ATOM 571 C CA . GLY A 1 74 ? 11.585 5.252 -2.459 1.00 84.44 74 GLY A CA 1
ATOM 572 C C . GLY A 1 74 ? 10.661 5.932 -1.444 1.00 84.44 74 GLY A C 1
ATOM 573 O O . GLY A 1 74 ? 10.473 5.420 -0.339 1.00 84.44 74 GLY A O 1
ATOM 574 N N . LEU A 1 75 ? 10.017 7.038 -1.837 1.00 86.88 75 LEU A N 1
ATOM 575 C CA . LEU A 1 75 ? 9.049 7.741 -0.987 1.00 86.88 75 LEU A CA 1
ATOM 576 C C . LEU A 1 75 ? 7.845 6.862 -0.632 1.00 86.88 75 LEU A C 1
ATOM 578 O O . LEU A 1 75 ? 7.434 6.816 0.527 1.00 86.88 75 LEU A O 1
ATOM 582 N N . GLY A 1 76 ? 7.314 6.120 -1.607 1.00 86.25 76 GLY A N 1
ATOM 583 C CA . GLY A 1 76 ? 6.229 5.170 -1.385 1.00 86.25 76 GLY A CA 1
ATOM 584 C C . GLY A 1 76 ? 6.611 4.074 -0.390 1.00 86.25 76 GLY A C 1
ATOM 585 O O . GLY A 1 76 ? 5.810 3.738 0.478 1.00 86.25 76 GLY A O 1
ATOM 586 N N . SER A 1 77 ? 7.840 3.549 -0.467 1.00 87.25 77 SER A N 1
ATOM 587 C CA . SER A 1 77 ? 8.339 2.531 0.465 1.00 87.25 77 SER A CA 1
ATOM 588 C C . SER A 1 77 ? 8.433 3.067 1.891 1.00 87.25 77 SER A C 1
ATOM 590 O O . SER A 1 77 ? 7.954 2.409 2.811 1.00 87.25 77 SER A O 1
ATOM 592 N N . LEU A 1 78 ? 9.000 4.265 2.081 1.00 88.88 78 LEU A N 1
ATOM 593 C CA . LEU A 1 78 ? 9.074 4.908 3.398 1.00 88.88 78 LEU A CA 1
ATOM 594 C C . LEU A 1 78 ? 7.679 5.133 3.986 1.00 88.88 78 LEU A C 1
ATOM 596 O O . LEU A 1 78 ? 7.438 4.829 5.152 1.00 88.88 78 LEU A O 1
ATOM 600 N N . TYR A 1 79 ? 6.744 5.612 3.166 1.00 88.50 79 TYR A N 1
ATOM 601 C CA . TYR A 1 79 ? 5.373 5.853 3.596 1.00 88.50 79 TYR A CA 1
ATOM 602 C C . TYR A 1 79 ? 4.688 4.552 4.033 1.00 88.50 79 TYR A C 1
ATOM 604 O O . TYR A 1 79 ? 4.148 4.473 5.132 1.00 88.50 79 TYR A O 1
ATOM 612 N N . VAL A 1 80 ? 4.780 3.492 3.225 1.00 87.75 80 VAL A N 1
ATOM 613 C CA . VAL A 1 80 ? 4.212 2.174 3.554 1.00 87.75 80 VAL A CA 1
ATOM 614 C C . VAL A 1 80 ? 4.849 1.570 4.805 1.00 87.75 80 VAL A C 1
ATOM 616 O O . VAL A 1 80 ? 4.137 0.977 5.613 1.00 87.75 80 VAL A O 1
ATOM 619 N N . TRP A 1 81 ? 6.157 1.745 5.005 1.00 87.88 81 TRP A N 1
ATOM 620 C CA . TRP A 1 81 ? 6.841 1.298 6.220 1.00 87.88 81 TRP A CA 1
ATOM 621 C C . TRP A 1 81 ? 6.315 1.997 7.472 1.00 87.88 81 TRP A C 1
ATOM 623 O O . TRP A 1 81 ? 6.122 1.332 8.486 1.00 87.88 81 TRP A O 1
ATOM 633 N N . MET A 1 82 ? 6.012 3.295 7.397 1.00 87.06 82 MET A N 1
ATOM 634 C CA . MET A 1 82 ? 5.384 4.016 8.507 1.00 87.06 82 MET A CA 1
ATOM 635 C C . MET A 1 82 ? 4.011 3.428 8.857 1.00 87.06 82 MET A C 1
ATOM 637 O O . MET A 1 82 ? 3.752 3.155 10.028 1.00 87.06 82 MET A O 1
ATOM 641 N N . PHE A 1 83 ? 3.150 3.161 7.864 1.00 84.31 83 PHE A N 1
ATOM 642 C CA . PHE A 1 83 ? 1.853 2.509 8.120 1.00 84.31 83 PHE A CA 1
ATOM 643 C C . PHE A 1 83 ? 2.019 1.115 8.706 1.00 84.31 83 PHE A C 1
ATOM 645 O O . PHE A 1 83 ? 1.341 0.773 9.671 1.00 84.31 83 PHE A O 1
ATOM 652 N N . PHE A 1 84 ? 2.940 0.330 8.151 1.00 84.56 84 PHE A N 1
ATOM 653 C CA . PHE A 1 84 ? 3.207 -1.019 8.622 1.00 84.56 84 PHE A CA 1
ATOM 654 C C . PHE A 1 84 ? 3.714 -1.028 10.070 1.00 84.56 84 PHE A C 1
ATOM 656 O O . PHE A 1 84 ? 3.224 -1.813 10.875 1.00 84.56 84 PHE A O 1
ATOM 663 N N . ALA A 1 85 ? 4.635 -0.130 10.428 1.00 85.19 85 ALA A N 1
ATOM 664 C CA . ALA A 1 85 ? 5.153 -0.009 11.787 1.00 85.19 85 ALA A CA 1
ATOM 665 C C . ALA A 1 85 ? 4.059 0.394 12.787 1.00 85.19 85 ALA A C 1
ATOM 667 O O . ALA A 1 85 ? 3.957 -0.200 13.859 1.00 85.19 85 ALA A O 1
ATOM 668 N N . VAL A 1 86 ? 3.203 1.356 12.426 1.00 83.56 86 VAL A N 1
ATOM 669 C CA . VAL A 1 86 ? 2.082 1.789 13.277 1.00 83.56 86 VAL A CA 1
ATOM 670 C C . VAL A 1 86 ? 1.049 0.674 13.452 1.00 83.56 86 VAL A C 1
ATOM 672 O O . VAL A 1 86 ? 0.567 0.462 14.565 1.00 83.56 86 VAL A O 1
ATOM 675 N N . ASP A 1 87 ? 0.704 -0.050 12.386 1.00 78.56 87 ASP A N 1
ATOM 676 C CA . ASP A 1 87 ? -0.229 -1.178 12.473 1.00 78.56 87 ASP A CA 1
ATOM 677 C C . ASP A 1 87 ? 0.356 -2.334 13.290 1.00 78.56 87 ASP A C 1
ATOM 679 O O . ASP A 1 87 ? -0.358 -2.922 14.104 1.00 78.56 87 ASP A O 1
ATOM 683 N N . LEU A 1 88 ? 1.653 -2.621 13.143 1.00 81.38 88 LEU A N 1
ATOM 684 C CA . LEU A 1 88 ? 2.337 -3.641 13.935 1.00 81.38 88 LEU A CA 1
ATOM 685 C C . LEU A 1 88 ? 2.346 -3.266 15.421 1.00 81.38 88 LEU A C 1
ATOM 687 O O . LEU A 1 88 ? 1.969 -4.087 16.252 1.00 81.38 88 LEU A O 1
ATOM 691 N N . TYR A 1 89 ? 2.683 -2.014 15.742 1.00 83.31 89 TYR A N 1
ATOM 692 C CA . TYR A 1 89 ? 2.699 -1.500 17.112 1.00 83.31 89 TYR A CA 1
ATOM 693 C C . TYR A 1 89 ? 1.320 -1.596 17.782 1.00 83.31 89 TYR A C 1
ATOM 695 O O . TYR A 1 89 ? 1.193 -2.056 18.916 1.00 83.31 89 TYR A O 1
ATOM 703 N N . LYS A 1 90 ? 0.252 -1.238 17.057 1.00 75.81 90 LYS A N 1
ATOM 704 C CA . LYS A 1 90 ? -1.127 -1.374 17.555 1.00 75.81 90 LYS A CA 1
ATOM 705 C C . LYS A 1 90 ? -1.512 -2.826 17.830 1.00 75.81 90 LYS A C 1
ATOM 707 O O . LYS A 1 90 ? -2.292 -3.079 18.739 1.00 75.81 90 LYS A O 1
ATOM 712 N N . VAL A 1 91 ? -1.002 -3.777 17.050 1.00 73.44 91 VAL A N 1
ATOM 713 C CA . VAL A 1 91 ? -1.275 -5.207 17.254 1.00 73.44 91 VAL A CA 1
ATOM 714 C C . VAL A 1 91 ? -0.455 -5.787 18.412 1.00 73.44 91 VAL A C 1
ATOM 716 O O . VAL A 1 91 ? -0.922 -6.720 19.063 1.00 73.44 91 VAL A O 1
ATOM 719 N N . THR A 1 92 ? 0.742 -5.261 18.689 1.00 72.62 92 THR A N 1
ATOM 720 C CA . THR A 1 92 ? 1.599 -5.756 19.778 1.00 72.62 92 THR A CA 1
ATOM 721 C C . THR A 1 92 ? 1.209 -5.215 21.150 1.00 72.62 92 THR A C 1
ATOM 723 O O . THR A 1 92 ? 1.228 -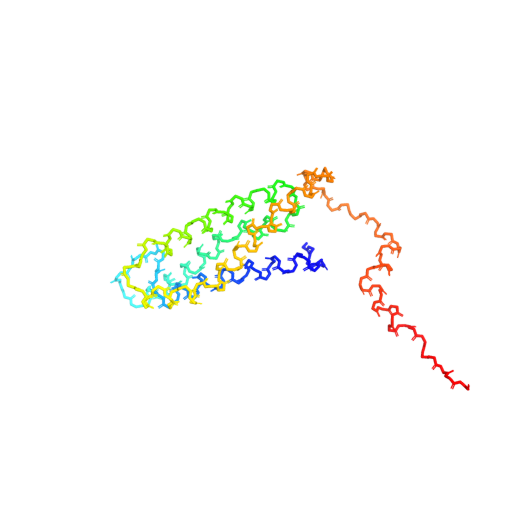5.984 22.105 1.00 72.62 92 THR A O 1
ATOM 726 N N . GLU A 1 93 ? 0.836 -3.936 21.255 1.00 67.81 93 G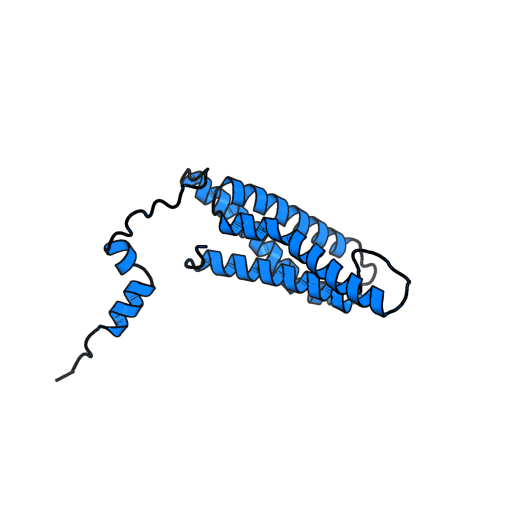LU A N 1
ATOM 727 C CA . GLU A 1 93 ? 0.619 -3.266 22.551 1.00 67.81 93 GLU A CA 1
ATOM 728 C C . GLU A 1 93 ? -0.836 -3.301 23.052 1.00 67.81 93 GLU A C 1
ATOM 730 O O . GLU A 1 93 ? -1.075 -3.214 24.253 1.00 67.81 93 GLU A O 1
ATOM 735 N N . CYS A 1 94 ? -1.842 -3.434 22.177 1.00 60.88 94 CYS A N 1
ATOM 736 C CA . CYS A 1 94 ? -3.247 -3.264 22.586 1.00 60.88 94 CYS A CA 1
ATOM 737 C C . CYS A 1 94 ? -3.968 -4.518 23.126 1.00 60.88 94 CYS A C 1
ATOM 739 O O . CYS A 1 94 ? -5.182 -4.434 23.309 1.00 60.88 94 CYS A O 1
ATOM 741 N N . ASP A 1 95 ? -3.315 -5.658 23.396 1.00 56.00 95 ASP A N 1
ATOM 742 C CA . ASP A 1 95 ? -4.050 -6.868 23.821 1.00 56.00 95 ASP A CA 1
ATOM 743 C C . ASP A 1 95 ? -3.404 -7.656 24.976 1.00 56.00 95 ASP A C 1
ATOM 745 O O . ASP A 1 95 ? -2.453 -8.418 24.802 1.00 56.00 95 ASP A O 1
ATOM 749 N N . LEU A 1 96 ? -4.012 -7.534 26.164 1.00 56.41 96 LEU A N 1
ATOM 750 C CA . LEU A 1 96 ? -3.705 -8.308 27.378 1.00 56.41 96 LEU A CA 1
ATOM 751 C C . LEU A 1 96 ? -4.397 -9.691 27.407 1.00 56.41 96 LEU A C 1
ATOM 753 O O . LEU A 1 96 ? -4.123 -10.489 28.300 1.00 56.41 96 LEU A O 1
ATOM 757 N N . THR A 1 97 ? -5.301 -10.014 26.465 1.00 61.91 97 THR A N 1
ATOM 758 C CA . THR A 1 97 ? -6.088 -11.269 26.480 1.00 61.91 97 THR A CA 1
ATOM 759 C C . THR A 1 97 ? -5.924 -12.101 25.196 1.00 61.91 97 THR A C 1
ATOM 761 O O . THR A 1 97 ? -6.298 -11.677 24.104 1.00 61.91 97 THR A O 1
ATOM 764 N N . MET A 1 98 ? -5.441 -13.347 25.326 1.00 61.22 98 MET A N 1
ATOM 765 C CA . MET A 1 98 ? -5.114 -14.263 24.209 1.00 61.22 98 MET 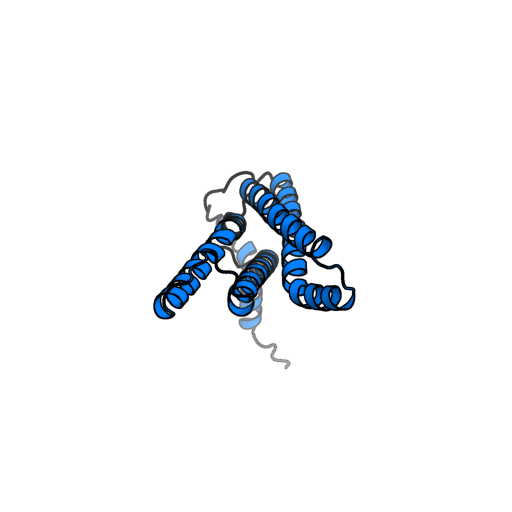A CA 1
ATOM 766 C C . MET A 1 98 ? -6.240 -14.468 23.174 1.00 61.22 98 MET A C 1
ATOM 768 O O . MET A 1 98 ? -5.962 -14.600 21.984 1.00 61.22 98 MET A O 1
ATOM 772 N N . LYS A 1 99 ? -7.514 -14.489 23.596 1.00 64.62 99 LYS A N 1
ATOM 773 C CA . LYS A 1 99 ? -8.662 -14.701 22.690 1.00 64.62 99 LYS A CA 1
ATOM 774 C C . LYS A 1 99 ? -9.010 -13.457 21.858 1.00 64.62 99 LYS A C 1
ATOM 776 O O . LYS A 1 99 ? -9.342 -13.600 20.684 1.00 64.62 99 LYS A O 1
ATOM 781 N N . GLY A 1 100 ? -8.894 -12.259 22.440 1.00 63.53 100 GLY A N 1
ATOM 782 C CA . GLY A 1 100 ? -9.103 -10.986 21.733 1.00 63.53 100 GLY A CA 1
ATOM 783 C C . GLY A 1 100 ? -8.044 -10.760 20.656 1.00 63.53 100 GLY A C 1
ATOM 784 O O . GLY A 1 100 ? -8.373 -10.428 19.515 1.00 63.53 100 GLY A O 1
ATOM 785 N N . ARG A 1 101 ? -6.796 -11.119 20.983 1.00 63.50 101 ARG A N 1
ATOM 786 C CA . ARG A 1 101 ? -5.643 -11.034 20.085 1.00 63.50 101 ARG A CA 1
ATOM 787 C C . ARG A 1 101 ? -5.826 -11.831 18.795 1.00 63.50 101 ARG A C 1
ATOM 789 O O . ARG A 1 101 ? -5.560 -11.313 17.715 1.00 63.50 101 ARG A O 1
ATOM 796 N N . ILE A 1 102 ? -6.307 -13.075 18.877 1.00 64.81 102 ILE A N 1
ATOM 797 C CA . ILE A 1 102 ? -6.511 -13.918 17.685 1.00 64.81 102 ILE A CA 1
ATOM 798 C C . ILE A 1 102 ? -7.593 -13.319 16.783 1.00 64.81 102 ILE A C 1
ATOM 800 O O . ILE A 1 102 ? -7.407 -13.258 15.573 1.00 64.81 102 ILE A O 1
ATOM 804 N N . LEU A 1 103 ? -8.692 -12.823 17.353 1.00 66.88 103 LEU A N 1
ATOM 805 C CA . LEU A 1 103 ? -9.794 -12.258 16.574 1.00 66.88 103 LEU A CA 1
ATOM 806 C C . LEU A 1 103 ? -9.385 -10.950 15.875 1.00 66.88 103 LEU A C 1
ATOM 808 O O . LEU A 1 103 ? -9.657 -10.768 14.690 1.00 66.88 103 LEU A O 1
ATOM 812 N N . LYS A 1 104 ? -8.649 -10.081 16.581 1.00 65.56 104 LYS A N 1
ATOM 813 C CA . LYS A 1 104 ? -8.070 -8.840 16.039 1.00 65.56 104 LYS A CA 1
ATOM 814 C C . LYS A 1 104 ? -7.040 -9.118 14.947 1.00 65.56 104 LYS A C 1
ATOM 816 O O . LYS A 1 104 ? -7.054 -8.443 13.920 1.00 65.56 104 LYS A O 1
ATOM 821 N N . ILE A 1 105 ? -6.183 -10.123 15.136 1.00 67.44 105 ILE A N 1
ATOM 822 C CA . ILE A 1 105 ? -5.213 -10.554 14.122 1.00 67.44 105 ILE A CA 1
ATOM 823 C C . ILE A 1 105 ? -5.941 -11.103 12.899 1.00 67.44 105 ILE A C 1
ATOM 825 O O . ILE A 1 105 ? -5.637 -10.676 11.794 1.00 67.44 105 ILE A O 1
ATOM 829 N N . VAL A 1 106 ? -6.929 -11.984 13.069 1.00 71.62 106 VAL A N 1
ATOM 830 C CA . VAL A 1 106 ? -7.693 -12.553 11.947 1.00 71.62 106 VAL A CA 1
ATOM 831 C C . VAL A 1 106 ? -8.417 -11.464 11.160 1.00 71.62 106 VAL A C 1
ATOM 833 O O . VAL A 1 106 ? -8.411 -11.483 9.932 1.00 71.62 106 VAL A O 1
ATOM 836 N N . GLN A 1 107 ? -8.974 -10.472 11.853 1.00 69.31 107 GLN A N 1
ATOM 837 C CA . GLN A 1 107 ? -9.623 -9.339 11.211 1.00 69.31 107 GLN A CA 1
ATOM 838 C C . GLN A 1 107 ? -8.618 -8.426 10.492 1.00 69.31 107 GLN A C 1
ATOM 840 O O . GLN A 1 107 ? -8.923 -7.937 9.411 1.00 69.31 107 GLN A O 1
ATOM 845 N N . ALA A 1 108 ? -7.420 -8.214 11.049 1.00 68.88 108 ALA A N 1
ATOM 846 C CA . ALA A 1 108 ? -6.378 -7.353 10.479 1.00 68.88 108 ALA A CA 1
ATOM 847 C C . ALA A 1 108 ? -5.447 -8.046 9.464 1.00 68.88 108 ALA A C 1
ATOM 849 O O . ALA A 1 108 ? -4.725 -7.362 8.741 1.00 68.88 108 ALA A O 1
ATOM 850 N N . LEU A 1 109 ? -5.467 -9.378 9.368 1.00 73.12 109 LEU A N 1
ATOM 851 C CA . LEU A 1 109 ? -4.675 -10.175 8.424 1.00 73.12 109 LEU A CA 1
ATOM 852 C C . LEU A 1 109 ? -4.756 -9.683 6.970 1.00 73.12 109 LEU A C 1
ATOM 854 O O . LEU A 1 109 ? -3.695 -9.530 6.361 1.00 73.12 109 LEU A O 1
ATOM 858 N N . PRO A 1 110 ? -5.938 -9.406 6.381 1.00 72.69 110 PRO A N 1
ATOM 859 C CA . PRO A 1 110 ? -6.004 -8.938 4.997 1.00 72.69 110 PRO A CA 1
ATOM 860 C C . PRO A 1 110 ? -5.289 -7.595 4.788 1.00 72.69 110 PRO A C 1
ATOM 862 O O . PRO A 1 110 ? -4.621 -7.418 3.769 1.00 72.69 110 PRO A O 1
ATOM 865 N N . SER A 1 111 ? -5.332 -6.669 5.755 1.00 72.81 111 SER A N 1
ATOM 866 C CA . SER A 1 111 ? -4.586 -5.411 5.620 1.00 72.81 111 SER A CA 1
ATOM 867 C C . SER A 1 111 ? -3.097 -5.611 5.859 1.00 72.81 111 SER A C 1
ATOM 869 O O . SER A 1 111 ? -2.301 -5.161 5.041 1.00 72.81 111 SER A O 1
ATOM 871 N N . LEU A 1 112 ? -2.711 -6.351 6.902 1.00 76.75 112 LEU A N 1
ATOM 872 C CA . LEU A 1 112 ? -1.314 -6.656 7.223 1.00 76.75 112 LEU A CA 1
ATOM 873 C C . LEU A 1 112 ? -0.599 -7.377 6.080 1.00 76.75 112 LEU A C 1
ATOM 875 O O . LEU A 1 112 ? 0.538 -7.038 5.768 1.00 76.75 112 LEU A O 1
ATOM 879 N N . THR A 1 113 ? -1.264 -8.331 5.428 1.00 78.88 113 THR A N 1
ATOM 880 C CA . THR A 1 113 ? -0.717 -9.055 4.268 1.00 78.88 113 THR A CA 1
ATOM 881 C C . THR A 1 113 ? -0.612 -8.167 3.028 1.00 78.88 113 THR A C 1
ATOM 883 O O . THR A 1 113 ? 0.378 -8.236 2.301 1.00 78.88 113 THR A O 1
ATOM 886 N N . SER A 1 114 ? -1.587 -7.283 2.795 1.00 81.06 114 SER A N 1
ATOM 887 C CA . SER A 1 114 ? -1.515 -6.316 1.692 1.00 81.06 114 SER A CA 1
ATOM 888 C C . SER A 1 114 ? -0.398 -5.282 1.893 1.00 81.06 114 SER A C 1
ATOM 890 O O . SER A 1 114 ? 0.350 -4.997 0.958 1.00 81.06 114 SER A O 1
ATOM 892 N N . LEU A 1 115 ? -0.231 -4.779 3.121 1.00 78.25 115 LEU A N 1
ATOM 893 C CA . LEU A 1 115 ? 0.808 -3.825 3.510 1.00 78.25 115 LEU A CA 1
ATOM 894 C C . LEU A 1 115 ? 2.193 -4.472 3.524 1.00 78.25 115 LEU A C 1
ATOM 896 O O . LEU A 1 115 ? 3.143 -3.846 3.066 1.00 78.25 115 LEU A O 1
ATOM 900 N N . SER A 1 116 ? 2.324 -5.722 3.978 1.00 81.12 116 SER A N 1
ATOM 901 C CA . SER A 1 116 ? 3.600 -6.446 3.946 1.00 81.12 116 SER A CA 1
ATOM 902 C C . SER A 1 116 ? 4.044 -6.748 2.514 1.00 81.12 116 SER A C 1
ATOM 904 O O . SER A 1 116 ? 5.207 -6.529 2.172 1.00 81.12 116 SER A O 1
ATOM 906 N N . TYR A 1 117 ? 3.118 -7.143 1.634 1.00 84.44 117 TYR A N 1
ATOM 907 C CA . TYR A 1 117 ? 3.407 -7.284 0.207 1.00 84.44 117 TYR A CA 1
ATOM 908 C C . TYR A 1 117 ? 3.870 -5.959 -0.408 1.00 84.44 117 TYR A C 1
ATOM 910 O O . TYR A 1 117 ? 4.855 -5.919 -1.151 1.00 84.44 117 TYR A O 1
ATOM 918 N N . LEU A 1 118 ? 3.189 -4.853 -0.097 1.00 78.94 118 LEU A N 1
ATOM 919 C CA . LEU A 1 118 ? 3.563 -3.530 -0.598 1.00 78.94 118 LEU A CA 1
ATOM 920 C C . LEU A 1 118 ? 4.929 -3.084 -0.045 1.00 78.94 118 LEU A C 1
ATOM 922 O O . LEU A 1 118 ? 5.756 -2.572 -0.795 1.00 78.94 118 LEU A O 1
ATOM 926 N N . SER A 1 119 ? 5.192 -3.378 1.230 1.00 84.44 119 SER A N 1
ATOM 927 C CA . SER A 1 119 ? 6.440 -3.094 1.946 1.00 84.44 119 SER A CA 1
ATOM 928 C C . SER A 1 119 ? 7.657 -3.799 1.343 1.00 84.44 119 SER A C 1
ATOM 930 O O . SER A 1 119 ? 8.748 -3.244 1.377 1.00 84.44 119 SER A O 1
ATOM 932 N N . ILE A 1 120 ? 7.481 -4.984 0.747 1.00 84.00 120 ILE A N 1
ATOM 933 C CA . ILE A 1 120 ? 8.560 -5.734 0.081 1.00 84.00 120 ILE A CA 1
ATOM 934 C C . ILE A 1 120 ? 8.626 -5.408 -1.420 1.00 84.00 120 ILE A C 1
ATOM 936 O O . ILE A 1 120 ? 9.706 -5.267 -1.992 1.00 84.00 120 ILE A O 1
ATOM 940 N N . SER A 1 121 ? 7.480 -5.258 -2.088 1.00 81.88 121 SER A N 1
ATOM 941 C CA . SER A 1 121 ? 7.440 -5.044 -3.541 1.00 81.88 121 SER A CA 1
ATOM 942 C C . SER A 1 121 ? 7.918 -3.653 -3.974 1.00 81.88 121 SER A C 1
ATOM 944 O O . SER A 1 121 ? 8.549 -3.538 -5.026 1.00 81.88 121 SER A O 1
ATOM 946 N N . LEU A 1 122 ? 7.665 -2.607 -3.181 1.00 80.12 122 LEU A N 1
ATOM 947 C CA . LEU A 1 122 ? 8.135 -1.243 -3.451 1.00 80.12 122 LEU A CA 1
ATOM 948 C C . LEU A 1 122 ? 9.669 -1.096 -3.403 1.00 80.12 122 LEU A C 1
ATOM 950 O O . LEU A 1 122 ? 10.223 -0.585 -4.379 1.00 80.12 122 LEU A O 1
ATOM 954 N N . PRO A 1 123 ? 10.390 -1.569 -2.367 1.00 80.75 123 PRO A N 1
ATOM 955 C CA . PRO A 1 123 ? 11.849 -1.473 -2.336 1.00 80.75 123 PRO A CA 1
ATOM 956 C C . PRO A 1 123 ? 12.519 -2.377 -3.374 1.00 80.75 123 PRO A C 1
ATOM 958 O O . PRO A 1 123 ? 13.530 -1.991 -3.953 1.00 80.75 123 PRO A O 1
ATOM 961 N N . LEU A 1 124 ? 11.941 -3.539 -3.702 1.00 81.44 124 LEU A N 1
ATOM 962 C CA . LEU A 1 124 ? 12.445 -4.354 -4.814 1.00 81.44 124 LEU A CA 1
ATOM 963 C C . LEU A 1 124 ? 12.369 -3.593 -6.145 1.00 81.44 124 LEU A C 1
ATOM 965 O O . LEU A 1 124 ? 13.330 -3.589 -6.911 1.00 81.44 124 LEU A O 1
ATOM 969 N N . ARG A 1 125 ? 11.260 -2.889 -6.408 1.00 75.88 125 ARG A N 1
ATOM 970 C CA . ARG A 1 125 ? 11.134 -2.027 -7.595 1.00 75.88 125 ARG A CA 1
ATOM 971 C C . ARG A 1 125 ? 12.083 -0.841 -7.555 1.00 75.88 125 ARG A C 1
ATOM 973 O O . ARG A 1 125 ? 12.640 -0.500 -8.591 1.00 75.88 125 ARG A O 1
ATOM 980 N N . PHE A 1 126 ? 12.309 -0.259 -6.380 1.00 78.38 126 PHE A N 1
ATOM 981 C CA . PHE A 1 126 ? 13.315 0.780 -6.192 1.00 78.38 126 PHE A CA 1
ATOM 982 C C . PHE A 1 126 ? 14.709 0.292 -6.608 1.00 78.38 126 PHE A C 1
ATOM 984 O O . PHE A 1 126 ? 15.358 0.938 -7.428 1.00 78.38 126 PHE A O 1
ATOM 991 N N . ILE A 1 127 ? 15.137 -0.878 -6.122 1.00 79.31 127 ILE A N 1
ATOM 992 C CA . ILE A 1 127 ? 16.438 -1.479 -6.460 1.00 79.31 127 ILE A CA 1
ATOM 993 C C . ILE A 1 127 ? 16.535 -1.748 -7.964 1.00 79.31 127 ILE A C 1
ATOM 995 O O . ILE A 1 127 ? 17.532 -1.393 -8.590 1.00 79.31 127 ILE A O 1
ATOM 999 N N . VAL A 1 128 ? 15.488 -2.319 -8.563 1.00 78.25 128 VAL A N 1
ATOM 1000 C CA . VAL A 1 128 ? 15.438 -2.590 -10.006 1.00 78.25 128 VAL A CA 1
ATOM 1001 C C . VAL A 1 128 ? 15.520 -1.290 -10.819 1.00 78.25 128 VAL A C 1
ATOM 1003 O O . VAL A 1 128 ? 16.330 -1.194 -11.737 1.00 78.25 128 VAL A O 1
ATOM 1006 N N . CYS A 1 129 ? 14.751 -0.255 -10.477 1.00 70.69 129 CYS A N 1
ATOM 1007 C CA . CYS A 1 129 ? 14.804 1.044 -11.158 1.00 70.69 129 CYS A CA 1
ATOM 1008 C C . CYS A 1 129 ? 16.162 1.743 -11.000 1.00 70.69 129 CYS A C 1
ATOM 1010 O O . CYS A 1 129 ? 16.643 2.346 -11.960 1.00 70.69 129 CYS A O 1
ATOM 1012 N N . CYS A 1 130 ? 16.796 1.629 -9.830 1.00 73.62 130 CYS A N 1
ATOM 1013 C CA . CYS A 1 130 ? 18.157 2.108 -9.594 1.00 73.62 130 CYS A CA 1
ATOM 1014 C C . CYS A 1 130 ? 19.181 1.350 -10.447 1.00 73.62 130 CYS A C 1
ATOM 1016 O O . CYS A 1 130 ? 20.059 1.977 -11.035 1.00 73.62 130 CYS A O 1
ATOM 1018 N N . TYR A 1 131 ? 19.039 0.028 -10.580 1.00 74.44 131 TYR A N 1
ATOM 1019 C CA . TYR A 1 131 ? 19.899 -0.791 -11.437 1.00 74.44 131 TYR A CA 1
ATOM 1020 C C . TYR A 1 131 ? 19.789 -0.382 -12.913 1.00 74.44 131 TYR A C 1
ATOM 1022 O O . TYR A 1 131 ? 20.798 -0.196 -13.589 1.00 74.44 131 TYR A O 1
ATOM 1030 N N . TYR A 1 132 ? 18.568 -0.132 -13.393 1.00 70.88 132 TYR A N 1
ATOM 1031 C CA . TYR A 1 132 ? 18.310 0.370 -14.748 1.00 70.88 132 TYR A CA 1
ATOM 1032 C C . TYR A 1 132 ? 18.504 1.893 -14.906 1.00 70.88 132 TYR A C 1
ATOM 1034 O O . TYR A 1 132 ? 18.160 2.442 -15.952 1.00 70.88 132 TYR A O 1
ATOM 1042 N N . LYS A 1 133 ? 19.039 2.590 -13.888 1.00 68.38 133 LYS A N 1
ATOM 1043 C CA . LYS A 1 133 ? 19.291 4.046 -13.859 1.00 68.38 133 LYS A CA 1
ATOM 1044 C C . LYS A 1 133 ? 18.087 4.930 -14.242 1.00 68.38 133 LYS A C 1
ATOM 1046 O O . LYS A 1 133 ? 18.258 6.044 -14.735 1.00 68.38 133 LYS A O 1
ATOM 1051 N N . LYS A 1 134 ? 16.855 4.476 -13.987 1.00 64.00 134 LYS A N 1
ATOM 1052 C CA . LYS A 1 134 ? 15.619 5.245 -14.232 1.00 64.00 134 LYS A CA 1
ATOM 1053 C C . LYS A 1 134 ? 15.249 6.081 -13.002 1.00 64.00 134 LYS A C 1
ATOM 1055 O O . LYS A 1 134 ? 14.307 5.765 -12.274 1.00 64.00 134 LYS A O 1
ATOM 1060 N N . TYR A 1 135 ? 16.041 7.121 -12.739 1.00 58.47 135 TYR A N 1
ATOM 1061 C CA . TYR A 1 135 ? 15.911 7.941 -11.526 1.00 58.47 135 TYR A CA 1
ATOM 1062 C C . TYR A 1 135 ? 14.767 8.957 -11.585 1.00 58.47 135 TYR A C 1
ATOM 1064 O O . TYR A 1 135 ? 14.070 9.149 -10.590 1.00 58.47 135 TYR A O 1
ATOM 1072 N N . PHE A 1 136 ? 14.552 9.567 -12.749 1.00 56.53 136 PHE A N 1
ATOM 1073 C CA . PHE A 1 136 ? 13.500 10.554 -12.975 1.00 56.53 136 PHE A CA 1
ATOM 1074 C C . PHE A 1 136 ? 12.380 9.980 -13.835 1.00 56.53 136 PHE A C 1
ATOM 1076 O O . PHE A 1 136 ? 12.592 9.023 -14.583 1.00 56.53 136 PHE A O 1
ATOM 1083 N N . VAL A 1 137 ? 11.194 10.587 -13.717 1.00 56.38 137 VAL A N 1
ATOM 1084 C CA . VAL A 1 137 ? 10.099 10.425 -14.676 1.00 56.38 137 VAL A CA 1
ATOM 1085 C C . VAL A 1 137 ? 10.678 10.794 -16.032 1.00 56.38 137 VAL A C 1
ATOM 1087 O O . VAL A 1 137 ? 10.857 11.973 -16.337 1.00 56.38 137 VAL A O 1
ATOM 1090 N N . ALA A 1 138 ? 11.047 9.788 -16.821 1.00 50.28 138 ALA A N 1
ATOM 1091 C CA . ALA A 1 138 ? 11.208 10.026 -18.236 1.00 50.28 138 ALA A CA 1
ATOM 1092 C C . ALA A 1 138 ? 9.849 10.587 -18.680 1.00 50.28 138 ALA A C 1
ATOM 1094 O O . ALA A 1 138 ? 8.833 9.967 -18.339 1.00 50.28 138 ALA A O 1
ATOM 1095 N N . PRO A 1 139 ? 9.786 11.756 -19.351 1.00 45.84 139 PRO A N 1
ATOM 1096 C CA . PRO A 1 139 ? 8.546 12.143 -20.015 1.00 45.84 139 PRO A CA 1
ATOM 1097 C C . PRO A 1 139 ? 8.094 10.934 -20.830 1.00 45.84 139 PRO A C 1
ATOM 1099 O O . PRO A 1 139 ? 8.967 10.181 -21.265 1.00 45.84 139 PRO A O 1
ATOM 1102 N N . ASP A 1 140 ? 6.784 10.720 -20.985 1.00 46.19 140 ASP A N 1
ATOM 1103 C CA . ASP A 1 140 ? 6.214 9.719 -21.894 1.00 46.19 140 ASP A CA 1
ATOM 1104 C C . ASP A 1 140 ? 6.779 9.964 -23.303 1.00 46.19 140 ASP A C 1
ATOM 1106 O O . ASP A 1 140 ? 6.147 10.536 -24.193 1.00 46.19 140 ASP A O 1
ATOM 1110 N N . VAL A 1 141 ? 8.022 9.545 -23.524 1.00 42.41 141 VAL A N 1
ATOM 1111 C CA . VAL A 1 141 ? 8.535 9.220 -24.819 1.00 42.41 141 VAL A CA 1
ATOM 1112 C C . VAL A 1 141 ? 7.657 8.031 -25.109 1.00 42.41 141 VAL A C 1
ATOM 1114 O O . VAL A 1 141 ? 7.850 6.943 -24.568 1.00 42.41 141 VAL A O 1
ATOM 1117 N N . LYS A 1 142 ? 6.633 8.288 -25.919 1.00 45.00 142 LYS A N 1
ATOM 1118 C CA . LYS A 1 142 ? 6.163 7.361 -26.931 1.00 45.00 142 LYS A CA 1
ATOM 1119 C C . LYS A 1 142 ? 7.420 6.867 -27.653 1.00 45.00 142 LYS A C 1
ATOM 1121 O O . LYS A 1 142 ? 7.761 7.343 -28.731 1.00 45.00 142 LYS A O 1
ATOM 1126 N N . VAL A 1 143 ? 8.195 6.012 -26.983 1.00 45.12 143 VAL A N 1
ATOM 1127 C CA . VAL A 1 143 ? 9.175 5.140 -27.588 1.00 45.12 143 VAL A CA 1
ATOM 1128 C C . VAL A 1 143 ? 8.263 4.380 -28.498 1.00 45.12 143 VAL A C 1
ATOM 1130 O O . VAL A 1 143 ? 7.373 3.691 -28.011 1.00 45.12 143 VAL A O 1
ATOM 1133 N N . TRP A 1 144 ? 8.355 4.716 -29.779 1.00 40.12 144 TRP A N 1
ATOM 1134 C CA . TRP A 1 144 ? 7.676 4.047 -30.861 1.00 40.12 144 TRP A CA 1
ATOM 1135 C C . TRP A 1 144 ? 7.627 2.586 -30.465 1.00 40.12 144 TRP A C 1
ATOM 1137 O O . TRP A 1 144 ? 8.691 1.970 -30.395 1.00 40.12 144 TRP A O 1
ATOM 1147 N N . GLU A 1 145 ? 6.455 2.104 -30.034 1.00 51.28 145 GLU A N 1
ATOM 1148 C CA . GLU A 1 145 ? 6.323 0.714 -29.636 1.00 51.28 145 GLU A CA 1
ATOM 1149 C C . GLU A 1 145 ? 6.726 -0.025 -30.900 1.00 51.28 145 GLU A C 1
ATOM 1151 O O . GLU A 1 145 ? 6.034 0.051 -31.921 1.00 51.28 145 GLU A O 1
ATOM 1156 N N . SER A 1 146 ? 7.930 -0.598 -30.890 1.00 55.53 146 SER A N 1
ATOM 1157 C CA . SER A 1 146 ? 8.420 -1.353 -32.024 1.00 55.53 146 SER A CA 1
ATOM 1158 C C . SER A 1 146 ? 7.316 -2.345 -32.346 1.00 55.53 146 SER A C 1
ATOM 1160 O O . SER A 1 146 ? 6.722 -2.935 -31.441 1.00 55.53 146 SER A O 1
ATOM 1162 N N . LEU A 1 147 ? 6.991 -2.522 -33.624 1.00 61.00 147 LEU A N 1
ATOM 1163 C CA . LEU A 1 147 ? 5.946 -3.462 -34.022 1.00 61.00 147 LEU A CA 1
ATOM 1164 C C . LEU A 1 147 ? 6.229 -4.863 -33.435 1.00 61.00 147 LEU A C 1
ATOM 1166 O O . LEU A 1 147 ? 5.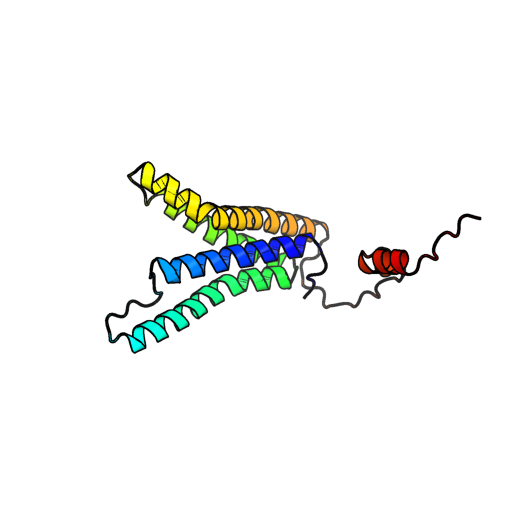305 -5.631 -33.185 1.00 61.00 147 LEU A O 1
ATOM 1170 N N . GLU A 1 148 ? 7.498 -5.154 -33.133 1.00 62.31 148 GLU A N 1
ATOM 1171 C CA . GLU A 1 148 ? 7.972 -6.334 -32.410 1.00 62.31 148 GLU A CA 1
ATOM 1172 C C . GLU A 1 148 ? 7.578 -6.354 -30.923 1.00 62.31 148 GLU A C 1
ATOM 1174 O O . GLU A 1 148 ? 7.113 -7.392 -30.450 1.00 62.31 148 GLU A O 1
ATOM 1179 N N . ASP A 1 149 ? 7.661 -5.227 -30.211 1.00 64.56 149 ASP A N 1
ATOM 1180 C CA . ASP A 1 149 ? 7.191 -5.091 -28.824 1.00 64.56 149 ASP A CA 1
ATOM 1181 C C . ASP A 1 149 ? 5.663 -5.212 -28.739 1.00 64.56 149 ASP A C 1
ATOM 1183 O O . ASP A 1 149 ? 5.140 -5.927 -27.881 1.00 64.56 149 ASP A O 1
ATOM 1187 N N . ILE A 1 150 ? 4.925 -4.614 -29.685 1.00 65.19 150 ILE A N 1
ATOM 1188 C CA . ILE A 1 150 ? 3.458 -4.758 -29.762 1.00 65.19 150 ILE A CA 1
ATOM 1189 C C . ILE A 1 150 ? 3.083 -6.215 -30.053 1.00 65.19 150 ILE A C 1
ATOM 1191 O O . ILE A 1 150 ? 2.163 -6.761 -29.438 1.00 65.19 150 ILE A O 1
ATOM 1195 N N . LYS A 1 151 ? 3.807 -6.871 -30.969 1.00 63.53 151 LYS A N 1
ATOM 1196 C CA . LYS A 1 151 ? 3.598 -8.275 -31.355 1.00 63.53 151 LYS A CA 1
ATOM 1197 C C . LYS A 1 151 ? 3.967 -9.250 -30.234 1.00 63.53 151 LYS A C 1
ATOM 1199 O O . LYS A 1 151 ? 3.347 -10.310 -30.142 1.00 63.53 151 LYS A O 1
ATOM 1204 N N . GLY A 1 152 ? 4.947 -8.896 -29.403 1.00 65.50 152 GLY A N 1
ATOM 1205 C CA . GLY A 1 152 ? 5.327 -9.612 -28.185 1.00 65.50 152 GLY A CA 1
ATOM 1206 C C . GLY A 1 152 ? 4.413 -9.326 -26.991 1.00 65.50 152 GLY A C 1
ATOM 1207 O O . GLY A 1 152 ? 4.373 -10.118 -26.048 1.00 65.50 152 GLY A O 1
ATOM 1208 N N . SER A 1 153 ? 3.639 -8.236 -27.028 1.00 72.25 153 SER A N 1
ATOM 1209 C CA . SER A 1 153 ? 2.669 -7.921 -25.982 1.00 72.25 153 SER A CA 1
ATOM 1210 C C . SER A 1 153 ? 1.575 -8.989 -25.891 1.00 72.25 153 SER A C 1
ATOM 1212 O O . SER A 1 153 ? 1.210 -9.650 -26.867 1.00 72.25 153 SER A O 1
ATOM 1214 N N . TYR A 1 154 ? 0.987 -9.129 -24.702 1.00 70.06 154 TYR A N 1
ATOM 1215 C CA . TYR A 1 154 ? -0.125 -10.054 -24.479 1.00 70.06 154 TYR A CA 1
ATOM 1216 C C . TYR A 1 154 ? -1.318 -9.761 -25.403 1.00 70.06 154 TYR A C 1
ATOM 1218 O O . TYR A 1 154 ? -1.974 -10.687 -25.878 1.00 70.06 154 TYR A O 1
ATOM 1226 N N . GLN A 1 155 ? -1.578 -8.482 -25.694 1.00 75.56 155 GLN A N 1
ATOM 1227 C CA . GLN A 1 155 ? -2.631 -8.071 -26.622 1.00 75.56 155 GLN A CA 1
ATOM 1228 C C . GLN A 1 155 ? -2.300 -8.506 -28.056 1.00 75.56 155 GLN A C 1
ATOM 1230 O O . GLN A 1 155 ? -3.157 -9.081 -28.724 1.00 75.56 155 GLN A O 1
ATOM 1235 N N . GLY A 1 156 ? -1.048 -8.339 -28.493 1.00 76.50 156 GLY A N 1
ATOM 1236 C CA . GLY A 1 156 ? -0.575 -8.808 -29.798 1.00 76.50 156 GLY A CA 1
ATOM 1237 C C . GLY A 1 156 ? -0.643 -10.330 -29.947 1.00 76.50 156 GLY A C 1
ATOM 1238 O O . GLY A 1 156 ? -1.143 -10.834 -30.952 1.00 76.50 156 GLY A O 1
ATOM 1239 N N . LEU A 1 157 ? -0.229 -11.078 -28.920 1.00 81.38 157 LEU A N 1
ATOM 1240 C CA . LEU A 1 157 ? -0.356 -12.539 -28.859 1.00 81.38 157 LEU A CA 1
ATOM 1241 C C . LEU A 1 157 ? -1.818 -12.998 -28.891 1.00 81.38 157 LEU A C 1
ATOM 1243 O O . LEU A 1 157 ? -2.146 -13.963 -29.583 1.00 81.38 157 LEU A O 1
ATOM 1247 N N . HIS A 1 158 ? -2.702 -12.309 -28.168 1.00 82.25 158 HIS A N 1
ATOM 1248 C CA . HIS A 1 158 ? -4.124 -12.632 -28.121 1.00 82.25 158 HIS A CA 1
ATOM 1249 C C . HIS A 1 158 ? -4.805 -12.399 -29.474 1.00 82.25 158 HIS A C 1
ATOM 1251 O O . HIS A 1 158 ? -5.460 -13.301 -29.993 1.00 82.25 158 HIS A O 1
ATOM 1257 N N . VAL A 1 159 ? -4.579 -11.236 -30.090 1.00 84.88 159 VAL A N 1
ATOM 1258 C CA . VAL A 1 159 ? -5.097 -10.914 -31.428 1.00 84.88 159 VAL A CA 1
ATOM 1259 C C . VAL A 1 159 ? -4.528 -11.873 -32.473 1.00 84.88 159 VAL A C 1
ATOM 1261 O O . VAL A 1 159 ? -5.266 -12.369 -33.317 1.00 84.88 159 VAL A O 1
ATOM 1264 N N . ARG A 1 160 ? -3.244 -12.238 -32.384 1.00 81.94 160 ARG A N 1
ATOM 1265 C CA . ARG A 1 160 ? -2.635 -13.235 -33.277 1.00 81.94 160 ARG A CA 1
ATOM 1266 C C . ARG A 1 160 ? -3.246 -14.627 -33.110 1.00 81.94 160 ARG A C 1
ATOM 1268 O O . ARG A 1 160 ? -3.346 -15.355 -34.091 1.00 81.94 160 ARG A O 1
ATOM 1275 N N . LYS A 1 161 ? -3.659 -15.002 -31.895 1.00 83.56 161 LYS A N 1
ATOM 1276 C CA . LYS A 1 161 ? -4.376 -16.258 -31.637 1.00 83.56 161 LYS A CA 1
ATOM 1277 C C . LYS A 1 161 ? -5.800 -16.228 -32.206 1.00 83.56 161 LYS A C 1
ATOM 1279 O O . LYS A 1 161 ? -6.238 -17.241 -32.731 1.00 83.56 161 LYS A O 1
ATOM 1284 N N . LEU A 1 162 ? -6.482 -15.082 -32.142 1.00 85.00 162 LEU A N 1
ATOM 1285 C CA . LEU A 1 162 ? -7.817 -14.865 -32.722 1.00 85.00 162 LEU A CA 1
ATOM 1286 C C . LEU A 1 162 ? -7.809 -14.836 -34.256 1.00 85.00 162 LEU A C 1
ATOM 1288 O O . LEU A 1 162 ? -8.715 -15.365 -34.885 1.00 85.00 162 LEU A O 1
ATOM 1292 N N . LEU A 1 163 ? -6.787 -14.221 -34.855 1.00 85.38 163 LEU A N 1
ATOM 1293 C CA . LEU A 1 163 ? -6.628 -14.103 -36.308 1.00 85.38 163 LEU A CA 1
ATOM 1294 C C . LEU A 1 163 ? -5.958 -15.329 -36.946 1.00 85.38 163 LEU A C 1
ATOM 1296 O O . LEU A 1 163 ? -5.783 -15.368 -38.166 1.00 85.38 163 LEU A O 1
ATOM 1300 N N . ARG A 1 164 ? -5.548 -16.326 -36.150 1.00 82.00 164 ARG A N 1
ATOM 1301 C CA . ARG A 1 164 ? -4.996 -17.570 -36.686 1.00 82.00 164 ARG A CA 1
ATOM 1302 C C . ARG A 1 164 ? -6.127 -18.322 -37.386 1.00 82.00 164 ARG A C 1
ATOM 1304 O O . ARG A 1 164 ? -7.130 -18.655 -36.762 1.00 82.00 164 ARG A O 1
ATOM 1311 N N . LYS A 1 165 ? -5.959 -18.555 -38.691 1.00 76.50 165 LYS A N 1
ATOM 1312 C CA . LYS A 1 165 ? -6.897 -19.335 -39.507 1.00 76.50 165 LYS A CA 1
ATOM 1313 C C . LYS A 1 165 ? -7.124 -20.698 -38.827 1.00 76.50 165 LYS A C 1
ATOM 1315 O O . LYS A 1 165 ? -6.138 -21.268 -38.360 1.00 76.50 165 LYS A O 1
ATOM 1320 N N . PRO A 1 166 ? -8.368 -21.200 -38.736 1.00 75.69 166 PRO A N 1
ATOM 1321 C CA . PRO A 1 166 ? -8.608 -22.542 -38.224 1.00 75.69 166 PRO A CA 1
ATOM 1322 C C . PRO A 1 166 ? -7.857 -23.544 -39.101 1.00 75.69 166 PRO A C 1
ATOM 1324 O O . PRO A 1 166 ? -7.933 -23.466 -40.330 1.00 75.69 166 PRO A O 1
ATOM 1327 N N . ASP A 1 167 ? -7.105 -24.438 -38.463 1.00 69.88 167 ASP A N 1
ATOM 1328 C CA . ASP A 1 167 ? -6.455 -25.551 -39.141 1.00 69.88 167 ASP A CA 1
ATOM 1329 C C . ASP A 1 167 ? -7.578 -26.483 -39.625 1.00 69.88 167 ASP A C 1
ATOM 1331 O O . ASP A 1 167 ? -8.235 -27.160 -38.837 1.00 69.88 167 ASP A O 1
ATOM 1335 N N . ILE A 1 168 ? -7.885 -26.415 -40.923 1.00 66.12 168 ILE A N 1
ATOM 1336 C CA . ILE A 1 168 ? -8.784 -27.359 -41.583 1.00 66.1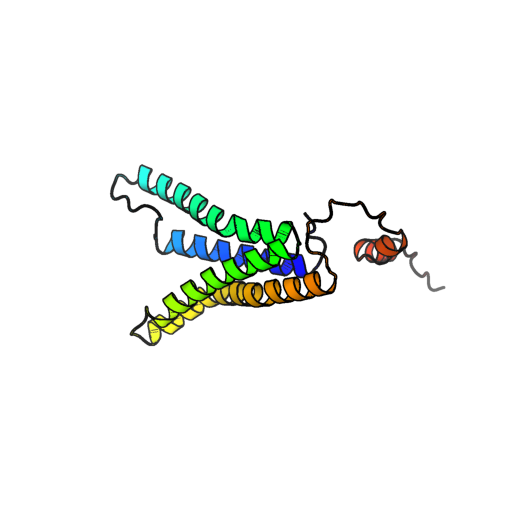2 168 ILE A CA 1
ATOM 1337 C C . ILE A 1 168 ? -7.940 -28.614 -41.799 1.00 66.12 168 ILE A C 1
ATOM 1339 O O . ILE A 1 168 ? -7.147 -28.666 -42.738 1.00 66.12 168 ILE A O 1
ATOM 1343 N N . GLU A 1 169 ? -8.054 -29.579 -40.888 1.00 60.53 169 GLU A N 1
ATOM 1344 C CA . GLU A 1 169 ? -7.563 -30.937 -41.125 1.00 60.53 169 GLU A CA 1
ATOM 1345 C C . GLU A 1 169 ? -8.371 -31.518 -42.299 1.00 60.53 169 GLU A C 1
ATOM 1347 O O . GLU A 1 169 ? -9.586 -31.701 -42.191 1.00 60.53 169 GLU A O 1
ATOM 1352 N N . MET A 1 170 ? -7.706 -31.695 -43.447 1.00 45.12 170 MET A N 1
ATOM 1353 C CA . MET A 1 170 ? -8.192 -32.500 -44.575 1.00 45.12 170 MET A CA 1
ATOM 1354 C C . MET A 1 170 ? -7.747 -33.946 -44.405 1.00 45.12 170 MET A C 1
ATOM 1356 O O . MET A 1 170 ? -6.573 -34.140 -44.016 1.00 45.12 170 MET A O 1
#

Sequence (170 aa):
MDTLTRSSRISYCCAFGATAFLVYKILLEQKFAINYDGPVSLQTLIAIVSMFIYGMVFFPVFACLALSSAFSFGLGSLYVWMFFAVDLYKVTECDLTMKGRILKIVQALPSLTSLSYLSISLPLRFIVCCYYKKYFVAPDVKVWESLEDIKGSYQGLHVRKLLRKPDIEM

pLDDT: mean 73.61, std 11.34, range [40.12, 88.88]